Protein AF-A0A1G2WW04-F1 (afdb_monomer)

Radius of gyration: 23.4 Å; Cα contacts (8 Å, |Δi|>4): 33; chains: 1; bounding box: 48×44×46 Å

pLDDT: mean 79.88, std 11.76, range [47.38, 92.81]

Structure (mmCIF, N/CA/C/O backbone):
data_AF-A0A1G2WW04-F1
#
_entry.id   AF-A0A1G2WW04-F1
#
loop_
_atom_site.group_PDB
_atom_site.id
_atom_site.type_symbol
_atom_site.label_atom_id
_atom_site.label_alt_id
_atom_site.label_comp_id
_atom_site.label_asym_id
_atom_site.label_entity_id
_atom_site.label_seq_id
_atom_site.pdbx_PDB_ins_code
_atom_site.Cartn_x
_atom_site.Cartn_y
_atom_site.Cartn_z
_atom_site.occupancy
_atom_site.B_iso_or_equiv
_atom_site.auth_seq_id
_atom_site.auth_comp_id
_atom_site.auth_asym_id
_atom_site.auth_atom_id
_atom_site.pdbx_PDB_model_num
ATOM 1 N N . GLY A 1 1 ? -19.071 -13.556 11.383 1.00 68.50 1 GLY A N 1
ATOM 2 C CA . GLY A 1 1 ? -18.286 -13.155 10.199 1.00 68.50 1 GLY A CA 1
ATOM 3 C C . GLY A 1 1 ? -18.356 -11.652 10.058 1.00 68.50 1 GLY A C 1
ATOM 4 O O . GLY A 1 1 ? -19.374 -11.086 10.430 1.00 68.50 1 GLY A O 1
ATOM 5 N N . VAL A 1 2 ? -17.288 -11.010 9.589 1.00 80.25 2 VAL A N 1
ATOM 6 C CA . VAL A 1 2 ? -17.272 -9.565 9.314 1.00 80.25 2 VAL A CA 1
ATOM 7 C C . VAL A 1 2 ? -17.469 -9.379 7.816 1.00 80.25 2 VAL A C 1
ATOM 9 O O . VAL A 1 2 ? -16.736 -9.974 7.030 1.00 80.25 2 VAL A O 1
ATOM 12 N N . SER A 1 3 ? -18.454 -8.576 7.427 1.00 84.31 3 SER A N 1
ATOM 13 C CA . SER A 1 3 ? -18.684 -8.228 6.025 1.00 84.31 3 SER A CA 1
ATOM 14 C C . SER A 1 3 ? -18.004 -6.902 5.719 1.00 84.31 3 SER A C 1
ATOM 16 O O . SER A 1 3 ? -18.224 -5.916 6.419 1.00 84.31 3 SER A O 1
ATOM 18 N N . ILE A 1 4 ? -17.185 -6.877 4.671 1.00 85.19 4 ILE A N 1
ATOM 19 C CA . ILE A 1 4 ? -16.511 -5.668 4.195 1.00 85.19 4 ILE A CA 1
ATOM 20 C C . ILE A 1 4 ? -17.171 -5.261 2.870 1.00 85.19 4 ILE A C 1
ATOM 22 O O . ILE A 1 4 ? -17.267 -6.101 1.972 1.00 85.19 4 ILE A O 1
ATOM 26 N N . PRO A 1 5 ? -17.640 -4.008 2.727 1.00 89.12 5 PRO A N 1
ATOM 27 C CA . PRO A 1 5 ? -18.203 -3.514 1.473 1.00 89.12 5 PRO A CA 1
ATOM 28 C C . PRO A 1 5 ? -17.215 -3.623 0.307 1.00 89.12 5 PRO A C 1
ATOM 30 O O . PRO A 1 5 ? -16.019 -3.373 0.477 1.00 89.12 5 PRO A O 1
ATOM 33 N N . LYS A 1 6 ? -17.716 -3.935 -0.895 1.00 85.69 6 LYS A N 1
ATOM 34 C CA . LYS A 1 6 ? -16.877 -4.089 -2.098 1.00 85.69 6 LYS A CA 1
ATOM 35 C C . LYS A 1 6 ? -16.091 -2.820 -2.422 1.00 85.69 6 LYS A C 1
ATOM 37 O O . LYS A 1 6 ? -14.891 -2.903 -2.653 1.00 85.69 6 LYS A O 1
ATOM 42 N N . ASP A 1 7 ? -16.720 -1.656 -2.308 1.00 88.62 7 ASP A N 1
ATOM 43 C CA . ASP A 1 7 ? -16.083 -0.360 -2.560 1.00 88.62 7 ASP A CA 1
ATOM 44 C C . ASP A 1 7 ? -14.871 -0.104 -1.648 1.00 88.62 7 ASP A C 1
ATOM 46 O O . ASP A 1 7 ? -13.928 0.593 -2.021 1.00 88.62 7 ASP A O 1
ATOM 50 N N . MET A 1 8 ? -14.872 -0.663 -0.431 1.00 87.19 8 MET A N 1
ATOM 51 C CA . MET A 1 8 ? -13.731 -0.560 0.483 1.00 87.19 8 MET A CA 1
ATOM 52 C C . MET A 1 8 ? -12.602 -1.512 0.096 1.00 87.19 8 MET A C 1
ATOM 54 O O . MET A 1 8 ? -11.435 -1.150 0.234 1.00 87.19 8 MET A O 1
ATOM 58 N N . LEU A 1 9 ? -12.938 -2.706 -0.397 1.00 85.00 9 LEU A N 1
ATOM 59 C CA . LEU A 1 9 ? -11.953 -3.652 -0.917 1.00 85.00 9 LEU A CA 1
ATOM 60 C C . LEU A 1 9 ? -11.243 -3.070 -2.142 1.00 85.00 9 LEU A C 1
ATOM 62 O O . LEU A 1 9 ? -10.018 -3.123 -2.198 1.00 85.00 9 LEU A O 1
ATOM 66 N N . GLU A 1 10 ? -11.976 -2.426 -3.055 1.00 84.69 10 GLU A N 1
ATOM 67 C CA . GLU A 1 10 ? -11.386 -1.781 -4.236 1.00 84.69 10 GLU A CA 1
ATOM 68 C C . GLU A 1 10 ? -10.430 -0.643 -3.867 1.00 84.69 10 GLU A C 1
ATOM 70 O O . GLU A 1 10 ? -9.313 -0.589 -4.377 1.00 84.69 10 GLU A O 1
ATOM 75 N N . LYS A 1 11 ? -10.808 0.216 -2.910 1.00 85.06 11 LYS A N 1
ATOM 76 C CA . LYS A 1 11 ? -9.939 1.302 -2.411 1.00 85.06 11 LYS A CA 1
ATOM 77 C C . LYS A 1 11 ? -8.647 0.803 -1.769 1.00 85.06 11 LYS A C 1
ATOM 79 O O . LYS A 1 11 ? -7.651 1.520 -1.754 1.00 85.06 11 LYS A O 1
ATOM 84 N N . LEU A 1 12 ? -8.676 -0.397 -1.197 1.00 82.12 12 LEU A N 1
ATOM 85 C CA . LEU A 1 12 ? -7.516 -1.038 -0.581 1.00 82.12 12 LEU A CA 1
ATOM 86 C C . LEU A 1 12 ? -6.803 -2.000 -1.540 1.00 82.12 12 LEU A C 1
ATOM 88 O O . LEU A 1 12 ? -5.842 -2.648 -1.126 1.00 82.12 12 LEU A O 1
ATOM 92 N N . HIS A 1 13 ? -7.262 -2.091 -2.795 1.00 82.06 13 HIS A N 1
ATOM 93 C CA . HIS A 1 13 ? -6.796 -3.046 -3.801 1.00 82.06 13 HIS A CA 1
ATOM 94 C C . HIS A 1 13 ? -6.775 -4.496 -3.288 1.00 82.06 13 HIS A C 1
ATOM 96 O O . HIS A 1 13 ? -5.886 -5.282 -3.613 1.00 82.06 13 HIS A O 1
ATOM 102 N N . LEU A 1 14 ? -7.758 -4.845 -2.455 1.00 83.69 14 LEU A N 1
ATOM 103 C CA . LEU A 1 14 ? -7.915 -6.169 -1.871 1.00 83.69 14 LEU A CA 1
ATOM 104 C C . LEU A 1 14 ? -8.844 -7.023 -2.730 1.00 83.69 14 LEU A C 1
ATOM 106 O O . LEU A 1 14 ? -9.954 -6.621 -3.071 1.00 83.69 14 LEU A O 1
ATOM 110 N N . THR A 1 15 ? -8.407 -8.240 -3.024 1.00 82.50 15 THR A N 1
ATOM 111 C CA . THR A 1 15 ? -9.214 -9.274 -3.676 1.00 82.50 15 THR A CA 1
ATOM 112 C C . THR A 1 15 ? -9.636 -10.341 -2.665 1.00 82.50 15 THR A C 1
ATOM 114 O O . THR A 1 15 ? -9.077 -10.452 -1.571 1.00 82.50 15 THR A O 1
ATOM 117 N N . ALA A 1 16 ? -10.650 -11.140 -3.004 1.00 79.81 16 ALA A N 1
ATOM 118 C CA . ALA A 1 16 ? -11.030 -12.277 -2.170 1.00 79.81 16 ALA A CA 1
ATOM 119 C C . ALA A 1 16 ? -9.843 -13.249 -2.030 1.00 79.81 16 ALA A C 1
ATOM 121 O O . ALA A 1 16 ? -9.238 -13.638 -3.026 1.00 79.81 16 ALA A O 1
ATOM 122 N N . GLY A 1 17 ? -9.505 -13.622 -0.793 1.00 81.88 17 GLY A N 1
ATOM 123 C CA . GLY A 1 17 ? -8.330 -14.448 -0.491 1.00 81.88 17 GLY A CA 1
ATOM 124 C C . GLY A 1 17 ? -7.015 -13.673 -0.315 1.00 81.88 17 GLY A C 1
ATOM 125 O O . GLY A 1 17 ? -5.993 -14.295 -0.034 1.00 81.88 17 GLY A O 1
ATOM 126 N N . ALA A 1 18 ? -7.018 -12.340 -0.436 1.00 81.88 18 ALA A N 1
ATOM 127 C CA . ALA A 1 18 ? -5.840 -11.518 -0.164 1.00 81.88 18 ALA A CA 1
ATOM 128 C C . ALA A 1 18 ? -5.431 -11.570 1.319 1.00 81.88 18 ALA A C 1
ATOM 130 O O . ALA A 1 18 ? -6.275 -11.579 2.218 1.00 81.88 18 ALA A O 1
ATOM 131 N N . GLN A 1 19 ? -4.121 -11.562 1.579 1.00 83.56 19 GLN A N 1
ATOM 132 C CA . GLN A 1 19 ? -3.600 -11.512 2.943 1.00 83.56 19 GLN A CA 1
ATOM 133 C C . GLN A 1 19 ? -3.652 -10.084 3.496 1.00 83.56 19 GLN A C 1
ATOM 135 O O . GLN A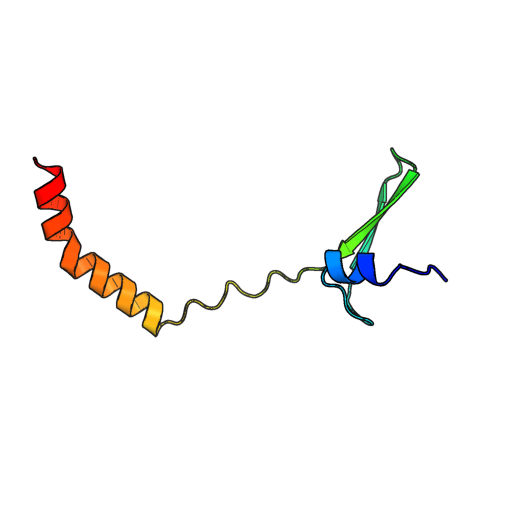 1 19 ? -3.231 -9.118 2.852 1.00 83.56 19 GLN A O 1
ATOM 140 N N . VAL A 1 20 ? -4.147 -9.960 4.724 1.00 87.56 20 VAL A N 1
ATOM 141 C CA . VAL A 1 20 ? -4.272 -8.689 5.437 1.00 87.56 20 VAL A CA 1
ATOM 142 C C . VAL A 1 20 ? -3.679 -8.802 6.831 1.00 87.56 20 VAL A C 1
ATOM 144 O O . VAL A 1 20 ? -3.784 -9.833 7.492 1.00 87.56 20 VAL A O 1
ATOM 147 N N . GLU A 1 21 ? -3.071 -7.717 7.288 1.00 87.88 21 GLU A N 1
ATOM 148 C CA . GLU A 1 21 ? -2.668 -7.557 8.674 1.00 87.88 21 GLU A CA 1
ATOM 149 C C . GLU A 1 21 ? -3.845 -6.967 9.457 1.00 87.88 21 GLU A C 1
ATOM 151 O O . GLU A 1 21 ? -4.396 -5.931 9.077 1.00 87.88 21 GLU A O 1
ATOM 156 N N . VAL A 1 22 ? -4.218 -7.616 10.560 1.00 89.38 22 VAL A N 1
ATOM 157 C CA . VAL A 1 22 ? -5.275 -7.152 11.463 1.00 89.38 22 VAL A CA 1
ATOM 158 C C . VAL A 1 22 ? -4.651 -6.820 12.809 1.00 89.38 22 VAL A C 1
ATOM 160 O O . VAL A 1 22 ? -4.036 -7.674 13.447 1.00 89.38 22 VAL A O 1
ATOM 163 N N . LYS A 1 23 ? -4.809 -5.571 13.248 1.00 91.69 23 LYS A N 1
ATOM 164 C CA . LYS A 1 23 ? -4.325 -5.08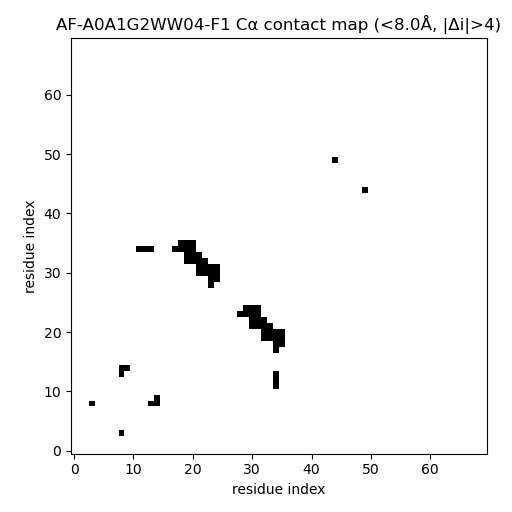8 14.546 1.00 91.69 23 LYS A CA 1
ATOM 165 C C . LYS A 1 23 ? -5.450 -4.424 15.323 1.00 91.69 23 LYS A C 1
ATOM 167 O O . LYS A 1 23 ? -6.322 -3.784 14.739 1.00 91.69 23 LYS A O 1
ATOM 172 N N . VAL A 1 24 ? -5.400 -4.549 16.644 1.00 92.06 24 VAL A N 1
ATOM 173 C CA . VAL A 1 24 ? -6.288 -3.823 17.555 1.00 92.06 24 VAL A CA 1
ATOM 174 C C . VAL A 1 24 ? -5.549 -2.592 18.056 1.00 92.06 24 VAL A C 1
ATOM 176 O O . VAL A 1 24 ? -4.500 -2.702 18.689 1.00 92.06 24 VAL A O 1
ATOM 179 N N . ASP A 1 25 ? -6.096 -1.416 17.772 1.00 92.81 25 ASP A N 1
ATOM 180 C CA . ASP A 1 25 ? -5.652 -0.173 18.384 1.00 92.81 25 ASP A CA 1
ATOM 181 C C . ASP A 1 25 ? -6.425 0.039 19.691 1.00 92.81 25 ASP A C 1
ATOM 183 O O . ASP A 1 25 ? -7.5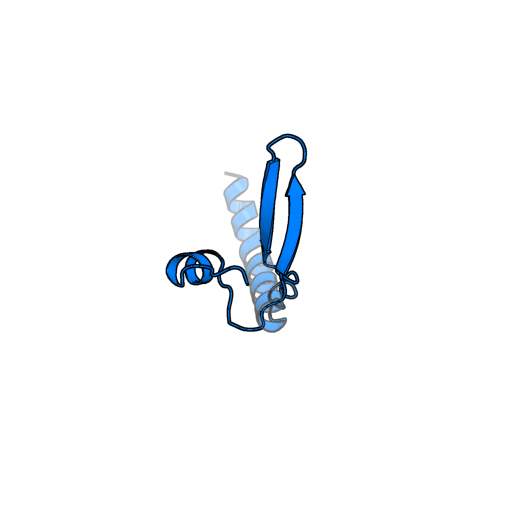30 0.583 19.704 1.00 92.81 25 ASP A O 1
ATOM 187 N N . ALA A 1 26 ? -5.844 -0.429 20.800 1.00 89.06 26 ALA A N 1
ATOM 188 C CA . ALA A 1 26 ? -6.462 -0.375 22.129 1.00 89.06 26 ALA A CA 1
ATOM 189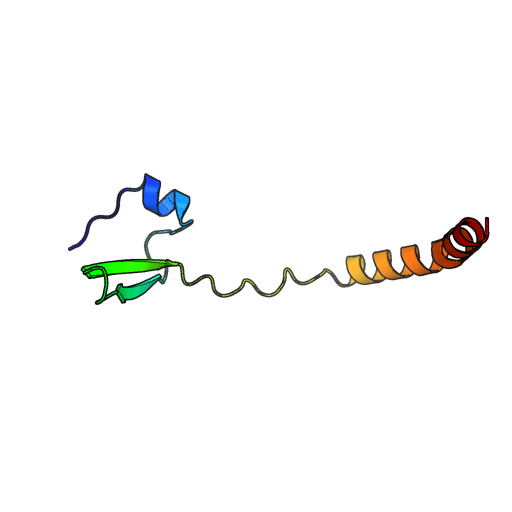 C C . ALA A 1 26 ? -6.692 1.059 22.639 1.00 89.06 26 ALA A C 1
ATOM 191 O O . ALA A 1 26 ? -7.529 1.282 23.505 1.00 89.06 26 ALA A O 1
ATOM 192 N N . LYS A 1 27 ? -5.967 2.045 22.095 1.00 89.00 27 LYS A N 1
ATOM 193 C CA . LYS A 1 27 ? -6.130 3.457 22.466 1.00 89.00 27 LYS A CA 1
ATOM 194 C C . LYS A 1 27 ? -7.414 4.054 21.905 1.00 89.00 27 LYS A C 1
ATOM 196 O O . LYS A 1 27 ? -8.054 4.854 22.578 1.00 89.00 27 LYS A O 1
ATOM 201 N N . SER A 1 28 ? -7.783 3.684 20.680 1.00 90.94 28 SER A N 1
ATOM 202 C CA . SER A 1 28 ? -8.994 4.185 20.024 1.00 90.94 28 SER A CA 1
ATOM 203 C C . SER A 1 28 ? -10.129 3.164 19.946 1.00 90.94 28 SER A C 1
ATOM 205 O O . SER A 1 28 ? -11.172 3.486 19.381 1.00 90.94 28 SER A O 1
ATOM 207 N N . ASN A 1 29 ? -9.955 1.967 20.523 1.00 90.50 29 ASN A N 1
ATOM 208 C CA . ASN A 1 29 ? -10.887 0.838 20.424 1.00 90.50 29 ASN A CA 1
ATOM 209 C C . ASN A 1 29 ? -11.265 0.515 18.967 1.00 90.50 29 ASN A C 1
ATOM 211 O O . ASN A 1 29 ? -12.430 0.278 18.647 1.00 90.50 29 ASN A O 1
ATOM 215 N N . LYS A 1 30 ? -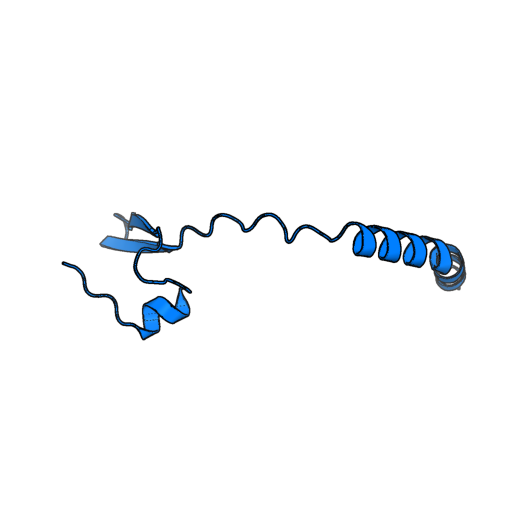10.275 0.524 18.065 1.00 91.44 30 LYS A N 1
ATOM 216 C CA . LYS A 1 30 ? -10.473 0.273 16.627 1.00 91.44 30 LYS A CA 1
ATOM 217 C C . LYS A 1 30 ? -9.765 -0.990 16.171 1.00 91.44 30 LYS A C 1
ATOM 219 O O . LYS A 1 30 ? -8.687 -1.330 16.651 1.00 91.44 30 LYS A O 1
ATOM 224 N N . ILE A 1 31 ? -10.348 -1.636 15.167 1.00 89.00 31 ILE A N 1
ATOM 225 C CA . ILE A 1 31 ? -9.682 -2.678 14.389 1.00 89.00 31 ILE A CA 1
ATOM 226 C C . ILE A 1 31 ? -9.095 -2.012 13.149 1.00 89.00 31 ILE A C 1
ATOM 228 O O . ILE A 1 31 ? -9.807 -1.366 12.380 1.00 89.00 31 ILE A O 1
ATOM 232 N N . VAL A 1 32 ? -7.789 -2.161 12.964 1.00 89.44 32 VAL A N 1
ATOM 233 C CA . VAL A 1 32 ? -7.057 -1.635 11.815 1.00 89.44 32 VAL A CA 1
ATOM 234 C C . VAL A 1 32 ? -6.717 -2.805 10.903 1.00 89.44 32 VAL A C 1
ATOM 236 O O . VAL A 1 32 ? -5.963 -3.697 11.289 1.00 89.44 32 VAL A O 1
ATOM 239 N N . ILE A 1 33 ? -7.281 -2.788 9.696 1.00 88.19 33 ILE A N 1
ATOM 240 C CA . ILE A 1 33 ? -7.018 -3.771 8.642 1.00 88.19 33 ILE A CA 1
ATOM 241 C C . ILE A 1 33 ? -6.114 -3.102 7.613 1.00 88.19 33 ILE A C 1
ATOM 243 O O . ILE A 1 33 ? -6.462 -2.047 7.077 1.00 88.19 33 ILE A O 1
ATOM 247 N N . LYS A 1 34 ? -4.952 -3.695 7.346 1.00 86.31 34 LYS A N 1
ATOM 248 C CA . LYS A 1 34 ? -4.008 -3.205 6.337 1.00 86.31 34 LYS A CA 1
ATOM 249 C C . LYS A 1 34 ? -3.740 -4.293 5.300 1.00 86.31 34 LYS A C 1
ATOM 251 O O . LYS A 1 34 ? -3.485 -5.430 5.696 1.00 86.31 34 LYS A O 1
ATOM 256 N N . PRO A 1 35 ? -3.759 -3.975 3.993 1.00 83.50 35 PRO A N 1
ATOM 257 C CA . PRO A 1 35 ? -3.283 -4.907 2.981 1.00 83.50 35 PRO A CA 1
ATOM 258 C C . PRO A 1 35 ? -1.818 -5.243 3.260 1.00 83.50 35 PRO A C 1
ATOM 260 O O . PRO A 1 35 ? -1.004 -4.340 3.486 1.00 83.50 35 PRO A O 1
ATOM 263 N N . ILE A 1 36 ? -1.469 -6.532 3.230 1.00 82.00 36 ILE A N 1
ATOM 264 C CA . ILE A 1 36 ? -0.062 -6.931 3.191 1.00 82.00 36 ILE A CA 1
ATOM 265 C C . ILE A 1 36 ? 0.394 -6.684 1.760 1.00 82.00 36 ILE A C 1
ATOM 267 O O . ILE A 1 36 ? 0.369 -7.565 0.906 1.00 82.00 36 ILE A O 1
ATOM 271 N N . ILE A 1 37 ? 0.784 -5.441 1.488 1.00 70.62 37 ILE A N 1
ATOM 272 C CA . ILE A 1 37 ? 1.554 -5.126 0.297 1.00 70.62 37 ILE A CA 1
ATOM 273 C C . ILE A 1 37 ? 2.922 -5.735 0.580 1.00 70.62 37 ILE A C 1
ATOM 275 O O . ILE A 1 37 ? 3.796 -5.094 1.170 1.00 70.62 37 ILE A O 1
ATOM 279 N N . SER A 1 38 ? 3.100 -7.008 0.213 1.00 56.59 38 SER A N 1
ATOM 280 C CA . SER A 1 38 ? 4.427 -7.515 -0.109 1.00 56.59 38 SER A CA 1
ATOM 281 C C . SER A 1 38 ? 4.980 -6.469 -1.049 1.00 56.59 38 SER A C 1
ATOM 283 O O . SER A 1 38 ? 4.409 -6.302 -2.125 1.00 56.59 38 SER A O 1
ATOM 285 N N . LYS A 1 39 ? 5.949 -5.666 -0.580 1.00 51.91 39 LYS A N 1
ATOM 286 C CA . LYS A 1 39 ? 6.634 -4.672 -1.401 1.00 51.91 39 LYS A CA 1
ATOM 287 C C . LYS A 1 39 ? 6.894 -5.389 -2.710 1.00 51.91 39 LYS A C 1
ATOM 289 O O . LYS A 1 39 ? 7.707 -6.314 -2.709 1.00 51.91 39 LYS A O 1
ATOM 294 N N . SER A 1 40 ? 6.125 -5.071 -3.757 1.00 47.56 40 SER A N 1
ATOM 295 C CA . SER A 1 40 ? 6.367 -5.681 -5.053 1.00 47.56 40 SER A CA 1
ATOM 296 C C . SER A 1 40 ? 7.853 -5.488 -5.278 1.00 47.56 40 SER A C 1
ATOM 298 O O . SER A 1 40 ? 8.340 -4.390 -4.961 1.00 47.56 40 SER A O 1
ATOM 300 N N . PRO A 1 41 ? 8.582 -6.546 -5.675 1.00 47.38 41 PRO A N 1
ATOM 301 C CA . PRO A 1 41 ? 10.012 -6.428 -5.890 1.00 47.38 41 PRO A CA 1
ATOM 302 C C . PRO A 1 41 ? 10.172 -5.177 -6.731 1.00 47.38 41 PRO A C 1
ATOM 304 O O . PRO A 1 41 ? 9.458 -5.060 -7.731 1.00 47.38 41 PRO A O 1
ATOM 307 N N . LEU A 1 42 ? 10.938 -4.205 -6.210 1.00 51.69 42 LEU A N 1
ATOM 308 C CA . LEU A 1 42 ? 11.285 -2.953 -6.878 1.00 51.69 42 LEU A CA 1
ATOM 309 C C . LEU A 1 42 ? 11.231 -3.228 -8.361 1.00 51.69 42 LEU A C 1
ATOM 311 O O . LEU A 1 42 ? 12.044 -4.038 -8.795 1.00 51.69 42 LEU A O 1
ATOM 315 N N . LYS A 1 43 ? 10.187 -2.704 -9.025 1.00 54.50 43 LYS A N 1
ATOM 316 C CA . LYS A 1 43 ? 9.836 -2.940 -10.429 1.00 54.50 43 LYS A CA 1
ATOM 317 C C . LYS A 1 43 ? 11.149 -3.181 -11.151 1.00 54.50 43 LYS A C 1
ATOM 319 O O . LYS A 1 43 ? 11.892 -2.209 -11.252 1.00 54.50 43 LYS A O 1
ATOM 324 N N . ILE A 1 44 ? 11.491 -4.458 -11.398 1.00 55.69 44 ILE A N 1
ATOM 325 C CA . ILE A 1 44 ? 12.868 -4.875 -11.706 1.00 55.69 44 ILE A CA 1
ATOM 326 C C . ILE A 1 44 ? 13.275 -3.950 -12.830 1.00 55.69 44 ILE A C 1
ATOM 328 O O . ILE A 1 44 ? 12.643 -3.999 -13.883 1.00 55.69 44 ILE A O 1
ATOM 332 N N . ILE A 1 45 ? 14.154 -2.985 -12.538 1.00 60.81 45 ILE A N 1
ATOM 333 C CA . ILE A 1 45 ? 14.494 -1.981 -13.534 1.00 60.81 45 ILE A CA 1
ATOM 334 C C . ILE A 1 45 ? 15.109 -2.812 -14.636 1.00 60.81 45 ILE A C 1
ATOM 336 O O . ILE A 1 45 ? 16.094 -3.512 -14.391 1.00 60.81 45 ILE A O 1
ATOM 340 N N . ASP A 1 46 ? 14.433 -2.827 -15.780 1.00 72.25 46 ASP A N 1
ATOM 341 C C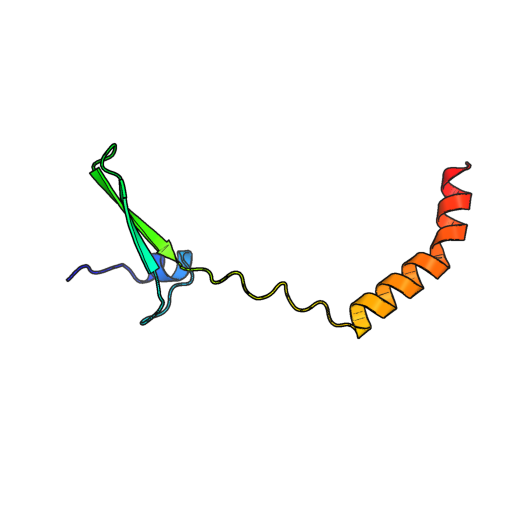A . ASP A 1 46 ? 14.864 -3.618 -16.909 1.00 72.25 46 ASP A CA 1
ATOM 342 C C . ASP A 1 46 ? 16.318 -3.238 -17.181 1.00 72.25 46 ASP A C 1
ATOM 344 O O . ASP A 1 46 ? 16.650 -2.050 -17.246 1.00 72.25 46 ASP A O 1
ATOM 348 N N . LYS A 1 47 ? 17.202 -4.235 -17.217 1.00 76.12 47 LYS A N 1
ATOM 349 C CA . LYS A 1 47 ? 18.634 -3.984 -17.344 1.00 76.12 47 LYS A CA 1
ATOM 350 C C . LYS A 1 47 ? 18.917 -3.189 -18.620 1.00 76.12 47 LYS A C 1
ATOM 352 O O . LYS A 1 47 ? 19.738 -2.280 -18.584 1.00 76.12 47 LYS A O 1
ATOM 357 N N . GLU A 1 48 ? 18.166 -3.451 -19.689 1.00 79.00 48 GLU A N 1
ATOM 358 C CA . GLU A 1 48 ? 18.281 -2.714 -20.947 1.00 79.00 48 GLU A CA 1
ATOM 359 C C . GLU A 1 48 ? 17.897 -1.240 -20.767 1.00 79.00 48 GLU A C 1
ATOM 361 O O . GLU A 1 48 ? 18.563 -0.349 -21.292 1.00 79.00 48 GLU A O 1
ATOM 366 N N . PHE A 1 49 ? 16.871 -0.956 -19.958 1.00 78.94 49 PHE A N 1
ATOM 367 C CA . PHE A 1 49 ? 16.488 0.417 -19.628 1.00 78.94 49 PHE A CA 1
ATOM 368 C C . PHE A 1 49 ? 17.545 1.119 -18.764 1.00 78.94 49 PHE A C 1
ATOM 370 O O . PHE A 1 49 ? 17.841 2.293 -18.988 1.00 78.94 49 PHE A O 1
ATOM 377 N N . ALA A 1 50 ? 18.134 0.420 -17.790 1.00 83.69 50 ALA A N 1
ATOM 378 C CA . ALA A 1 50 ? 19.207 0.972 -16.962 1.00 83.69 50 ALA A CA 1
ATOM 379 C C . ALA A 1 50 ? 20.453 1.312 -17.798 1.00 83.69 50 ALA A C 1
ATOM 381 O O . ALA A 1 50 ? 21.008 2.403 -17.646 1.00 83.69 50 ALA A O 1
ATOM 382 N N . ASP A 1 51 ? 20.838 0.416 -18.709 1.00 85.88 51 ASP A N 1
ATOM 383 C CA . ASP A 1 51 ? 21.970 0.609 -19.617 1.00 85.88 51 ASP A CA 1
ATOM 384 C C . ASP A 1 51 ? 21.702 1.784 -20.581 1.00 85.88 51 ASP A C 1
ATOM 386 O O . ASP A 1 51 ? 22.533 2.685 -20.707 1.00 85.88 51 ASP A O 1
ATOM 390 N N . GLN A 1 52 ? 20.492 1.880 -21.150 1.00 85.88 52 GLN A N 1
ATOM 391 C CA . GLN A 1 52 ? 20.099 3.004 -22.013 1.00 85.88 52 GLN A CA 1
ATOM 392 C C . GLN A 1 52 ? 20.152 4.358 -21.286 1.00 85.88 52 GLN A C 1
ATOM 394 O O . GLN A 1 52 ? 20.577 5.370 -21.856 1.00 85.88 52 GLN A O 1
ATOM 399 N N . VAL A 1 53 ? 19.706 4.402 -20.026 1.00 86.44 53 VAL A N 1
ATOM 400 C CA . VAL A 1 53 ? 19.768 5.621 -19.208 1.00 86.44 53 VAL A CA 1
ATOM 401 C C . VAL A 1 53 ? 21.219 5.994 -18.903 1.00 86.44 53 VAL A C 1
ATOM 403 O O . VAL A 1 53 ? 21.557 7.180 -18.938 1.00 86.44 53 VAL A O 1
ATOM 406 N N . ASN A 1 54 ? 22.087 5.014 -18.646 1.00 87.75 54 ASN A N 1
ATOM 407 C CA . ASN A 1 54 ? 23.502 5.267 -18.398 1.00 87.75 54 ASN A CA 1
ATOM 408 C C . ASN A 1 54 ? 24.194 5.867 -19.635 1.00 87.75 54 ASN A C 1
ATOM 410 O O . ASN A 1 54 ? 24.822 6.923 -19.525 1.00 87.75 54 ASN A O 1
ATOM 414 N N . ASP A 1 55 ? 23.976 5.284 -20.816 1.00 89.00 55 ASP A N 1
ATOM 415 C CA . ASP A 1 55 ? 24.516 5.788 -22.088 1.00 89.00 55 ASP A CA 1
ATOM 416 C C . ASP A 1 55 ? 24.025 7.207 -22.403 1.00 89.00 55 ASP A C 1
ATOM 418 O O . ASP A 1 55 ? 24.786 8.072 -22.853 1.00 89.00 55 ASP A O 1
ATOM 422 N N . PHE A 1 56 ? 22.745 7.480 -22.126 1.00 88.31 56 PHE A N 1
ATOM 423 C CA . PHE A 1 56 ? 22.182 8.819 -22.258 1.00 88.31 56 PHE A CA 1
ATOM 424 C C . PHE A 1 56 ? 22.903 9.814 -21.339 1.00 88.31 56 PHE A C 1
ATOM 426 O O . PHE A 1 56 ? 23.342 10.876 -21.791 1.00 88.31 56 PHE A O 1
ATOM 433 N N . ILE A 1 57 ? 23.070 9.477 -20.057 1.00 87.25 57 ILE A N 1
ATOM 434 C CA . ILE A 1 57 ? 23.760 10.347 -19.100 1.00 87.25 57 ILE A CA 1
ATOM 435 C C . ILE A 1 57 ? 25.192 10.611 -19.564 1.00 87.25 57 ILE A C 1
ATOM 437 O O . ILE A 1 57 ? 25.594 11.774 -19.598 1.00 87.25 57 ILE A O 1
ATOM 441 N N . GLU A 1 58 ? 25.952 9.588 -19.960 1.00 87.94 58 GLU A N 1
ATOM 442 C CA . GLU A 1 58 ? 27.339 9.759 -20.414 1.00 87.94 58 GLU A CA 1
ATOM 443 C C . GLU A 1 58 ? 27.448 10.663 -21.643 1.00 87.94 58 GLU A C 1
ATOM 445 O O . GLU A 1 58 ? 28.277 11.581 -21.665 1.00 87.94 58 GLU A O 1
ATOM 450 N N . ARG A 1 59 ? 26.560 10.476 -22.626 1.00 87.19 59 ARG A N 1
ATOM 451 C CA . ARG A 1 59 ? 26.556 11.258 -23.868 1.00 87.19 59 ARG A CA 1
ATOM 452 C C . ARG A 1 59 ? 26.285 12.743 -23.635 1.00 87.19 59 ARG A C 1
ATOM 454 O O . ARG A 1 5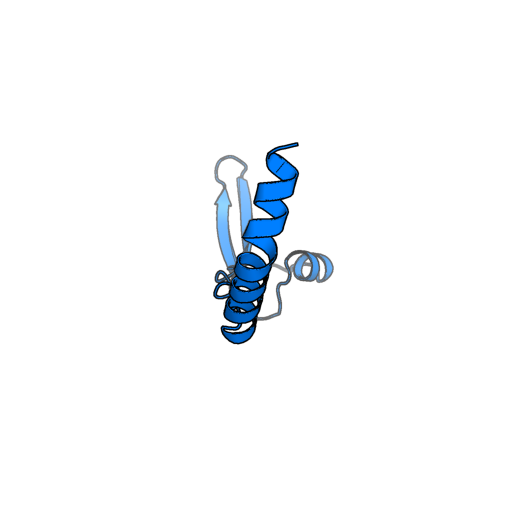9 ? 26.897 13.588 -24.289 1.00 87.19 59 ARG A O 1
ATOM 461 N N . TYR A 1 60 ? 25.388 13.077 -22.708 1.00 85.38 60 TYR A N 1
ATOM 462 C CA . TYR A 1 60 ? 24.969 14.465 -22.473 1.00 85.38 60 TYR A CA 1
ATOM 463 C C . TYR A 1 60 ? 25.676 15.142 -21.290 1.00 85.38 60 TYR A C 1
ATOM 465 O O . TYR A 1 60 ? 25.654 16.370 -21.187 1.00 85.38 60 TYR A O 1
ATOM 473 N N . LYS A 1 61 ? 26.394 14.393 -20.445 1.00 82.81 61 LYS A N 1
ATOM 474 C CA . LYS A 1 61 ? 27.236 14.919 -19.354 1.00 82.81 61 LYS A CA 1
ATOM 475 C C . LYS A 1 61 ? 28.186 16.054 -19.771 1.00 82.81 61 LYS A C 1
ATOM 477 O O . LYS A 1 61 ? 28.243 17.043 -19.035 1.00 82.81 61 LYS A O 1
ATOM 482 N N . PRO A 1 62 ? 28.928 15.986 -20.898 1.00 80.19 62 PRO A N 1
ATOM 483 C CA . PRO A 1 62 ? 29.794 17.094 -21.304 1.00 80.19 62 PRO A CA 1
ATOM 484 C C . PRO A 1 62 ? 28.995 18.341 -21.705 1.00 80.19 62 PRO A C 1
ATOM 486 O O . PRO A 1 62 ? 29.384 19.449 -21.338 1.00 80.19 62 PRO A O 1
ATOM 489 N N . ALA A 1 63 ? 27.852 18.173 -22.375 1.00 81.31 63 ALA A N 1
ATOM 490 C CA . ALA A 1 63 ? 26.980 19.278 -22.770 1.00 81.31 63 ALA A CA 1
ATOM 491 C C . ALA A 1 63 ? 26.336 19.964 -21.552 1.00 81.31 63 ALA A C 1
ATOM 493 O O . ALA A 1 63 ? 26.317 21.190 -21.472 1.00 81.31 63 ALA A O 1
ATOM 494 N N . LEU A 1 64 ? 25.898 19.184 -20.558 1.00 74.69 64 LEU A N 1
ATOM 495 C CA . LEU A 1 64 ? 25.356 19.703 -19.298 1.00 74.69 64 LEU A CA 1
ATOM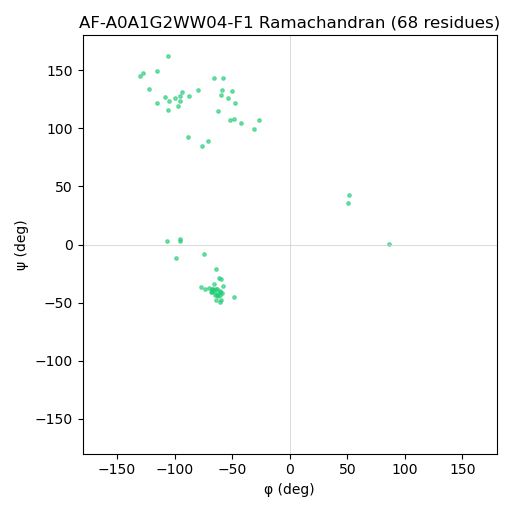 496 C C . LEU A 1 64 ? 26.421 20.447 -18.478 1.00 74.69 64 LEU A C 1
ATOM 498 O O . LEU A 1 64 ? 26.149 21.517 -17.938 1.00 74.69 64 LEU A O 1
ATOM 502 N N . LYS A 1 65 ? 27.659 19.932 -18.431 1.00 78.44 65 LYS A N 1
ATOM 503 C CA . LYS A 1 65 ? 28.788 20.624 -17.781 1.00 78.44 65 LYS A CA 1
ATOM 504 C C . LYS A 1 65 ? 29.183 21.919 -18.491 1.00 78.44 65 LYS A C 1
ATOM 506 O O . LYS A 1 65 ? 29.614 22.854 -17.823 1.00 78.44 65 LYS A O 1
ATOM 511 N N . ALA A 1 66 ? 29.072 21.970 -19.816 1.00 78.69 66 ALA A N 1
ATOM 512 C CA . ALA A 1 66 ? 29.319 23.187 -20.584 1.00 78.69 66 ALA A CA 1
ATOM 513 C C . ALA A 1 66 ? 28.222 24.237 -20.346 1.00 78.69 66 ALA A C 1
ATOM 515 O O . ALA A 1 66 ? 28.534 25.418 -20.225 1.00 78.69 66 ALA A O 1
ATOM 516 N N . LEU A 1 67 ? 26.964 23.805 -20.206 1.00 72.06 67 LEU A N 1
ATOM 517 C CA . LEU A 1 67 ? 25.841 24.687 -19.884 1.00 72.06 67 LEU A CA 1
ATOM 518 C C . LEU A 1 67 ? 25.936 25.268 -18.465 1.00 72.06 67 LEU A C 1
ATOM 520 O O . LEU A 1 67 ? 25.636 26.436 -18.269 1.00 72.06 67 LEU A O 1
ATOM 524 N N . ALA A 1 68 ? 26.385 24.472 -17.490 1.00 74.12 68 ALA A N 1
ATOM 525 C CA . ALA A 1 68 ? 26.517 24.887 -16.089 1.00 74.12 68 ALA A CA 1
ATOM 526 C C . ALA A 1 68 ? 27.704 25.834 -15.809 1.00 74.12 68 ALA A C 1
ATOM 528 O O . ALA A 1 68 ? 27.847 26.324 -14.693 1.00 74.12 68 ALA A O 1
ATOM 529 N N . LYS A 1 69 ? 28.587 26.049 -16.793 1.00 68.25 69 LYS A N 1
ATOM 530 C CA . LYS A 1 69 ? 29.723 26.986 -16.716 1.00 68.25 69 LYS A CA 1
ATOM 531 C C . LYS A 1 69 ? 29.412 28.362 -17.321 1.00 68.25 69 LYS A C 1
ATOM 533 O O . LYS A 1 69 ? 30.325 29.176 -17.447 1.00 68.25 69 LYS A O 1
ATOM 538 N N . LYS A 1 70 ? 28.167 28.585 -17.738 1.00 51.09 70 LYS A N 1
ATOM 539 C CA . LYS A 1 70 ? 27.670 29.847 -18.281 1.00 51.09 70 LYS A CA 1
ATOM 540 C C . LYS A 1 70 ? 26.867 30.580 -17.216 1.00 51.09 70 LYS A C 1
ATOM 542 O O . LYS A 1 70 ? 26.976 31.822 -17.189 1.00 51.09 70 LYS A O 1
#

Nearest PDB structures (foldseek):
  5itm-assembly1_B  TM=8.165E-01  e=2.930E-01  Saccharolobus solfataricus
  2mru-assembly1_A  TM=8.370E-01  e=5.751E-01  Escherichia coli K-12
  2mru-assembly1_B  TM=7.924E-01  e=4.698E-01  Escherichia coli K-12
  2l66-assembly1_B  TM=7.636E-01  e=3.353E-01  Saccharolobus solfataricus 98/2

Secondary struct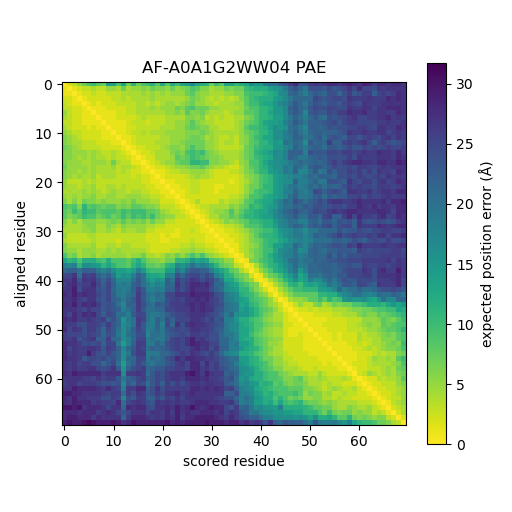ure (DSSP, 8-state):
-----HHHHHHTT--TT--EEEEEETTTTEEEEEE-----------HHHHHHHHHHHHHHHHHHHHHTT-

Mean predicted aligned error: 14.06 Å

Solvent-accessible surface area (backbone atoms only — not comparable to full-atom values): 4565 Å² total; per-residue (Å²): 136,86,86,77,61,67,74,59,29,60,77,60,72,50,57,94,89,60,64,63,48,79,45,74,42,79,89,76,76,40,80,48,78,41,69,61,71,69,74,67,70,70,73,71,72,50,64,69,58,56,51,53,51,50,54,50,49,63,72,44,45,64,58,53,56,58,59,74,75,108

Sequence (70 aa):
GVSIPKDMLEKLHLTAGAQVEVKVDAKSNKIVIKPIISKSPLKIIDKEFADQVNDFIERYKPALKALAKK

Foldseek 3Di:
DDDDDPVVCVVLVHDVVFDWDWDQPPVVRDIDIHGPPPVPPPPPCPVVNVVVVVVVCVVCVVVVVVVVVD